Protein AF-A0A8E5MYL9-F1 (afdb_monomer_lite)

InterPro domains:
  IPR000667 Peptidase S13, D-Ala-D-Ala carboxypeptidase C [PF02113] (1-106)
  IPR000667 Peptidase S13, D-Ala-D-Ala carboxypeptidase C [PTHR30023] (2-106)
  IPR012338 Beta-lactamase/transpeptidase-like [G3DSA:3.40.710.10] (1-106)
  IPR012338 Beta-lactamase/transpeptidase-like [SSF56601] (1-106)

Radius of gyration: 15.92 Å; chains: 1; bounding box: 34×30×40 Å

Foldseek 3Di:
DVLQVCQVVVDVDRGDSVSSQVVVVVVLVVLVLADPQFGGRHDPPPDPRTTGDPRSVVSVVVVQCVDPVRNVVVQVPFDFACVDDPRVVPPVPPPPHRPDTHDDDDD

pLDDT: mean 92.98, std 6.39, range [64.31, 97.88]

Organism: NCBI:txid2564349

Sequence (107 aa):
MIFKSLAAEAKARPAKSQDSAEIVTRWIDKNDLGDTGLVVKNGSGLFDANRTTAHSMAKLLRYAWQDPSLRGEFVAQLSIGGVDGTLHKRFRELRSHRAVRAKTGTE

Structure (mmCIF, N/CA/C/O backbone):
data_AF-A0A8E5MYL9-F1
#
_entry.id   AF-A0A8E5MYL9-F1
#
loop_
_atom_site.group_PDB
_atom_site.id
_atom_site.type_symbol
_atom_site.label_atom_id
_atom_site.label_alt_id
_atom_site.label_comp_id
_atom_site.label_asym_id
_atom_site.label_entity_id
_atom_site.label_seq_id
_atom_site.pdbx_PDB_ins_code
_atom_site.Cartn_x
_atom_site.Cartn_y
_atom_site.Cartn_z
_atom_site.occupancy
_atom_site.B_iso_or_equiv
_atom_site.auth_seq_id
_atom_site.auth_comp_id
_atom_site.auth_asym_id
_atom_site.auth_atom_id
_atom_site.pdbx_PDB_model_num
ATOM 1 N N . MET A 1 1 ? 0.559 13.651 7.887 1.00 79.94 1 MET A N 1
ATOM 2 C CA . MET A 1 1 ? -0.489 14.655 7.601 1.00 79.94 1 MET A CA 1
ATOM 3 C C . MET A 1 1 ? -1.725 13.970 7.020 1.00 79.94 1 MET A C 1
ATOM 5 O O . MET A 1 1 ? -2.706 13.914 7.741 1.00 79.94 1 MET A O 1
ATOM 9 N N . ILE A 1 2 ? -1.645 13.316 5.849 1.00 89.88 2 ILE A N 1
ATOM 10 C CA . ILE A 1 2 ? -2.787 12.615 5.207 1.00 89.88 2 ILE A CA 1
ATOM 11 C C . ILE A 1 2 ? -3.422 11.531 6.095 1.00 89.88 2 ILE A C 1
ATOM 13 O O . ILE A 1 2 ? -4.627 11.508 6.285 1.00 89.88 2 ILE A O 1
ATOM 17 N N . PHE A 1 3 ? -2.630 10.650 6.715 1.00 91.88 3 PHE A N 1
ATOM 18 C CA . PHE A 1 3 ? -3.218 9.583 7.539 1.00 91.88 3 PHE A CA 1
ATOM 19 C C . PHE A 1 3 ? -4.089 10.131 8.681 1.00 91.88 3 PHE A C 1
ATOM 21 O O . PHE A 1 3 ? -5.197 9.661 8.887 1.00 91.88 3 PHE A O 1
ATOM 28 N N . LYS A 1 4 ? -3.622 11.180 9.372 1.00 90.00 4 LYS A N 1
ATOM 29 C CA . LYS A 1 4 ? -4.374 11.822 10.460 1.00 90.00 4 LYS A CA 1
ATOM 30 C C . LYS A 1 4 ? -5.590 12.604 9.954 1.00 90.00 4 LYS A C 1
ATOM 32 O O . LYS A 1 4 ? -6.548 12.741 10.708 1.00 90.00 4 LYS A O 1
ATOM 37 N N . SER A 1 5 ? -5.583 13.101 8.713 1.00 90.75 5 SER A N 1
ATOM 38 C CA . SER A 1 5 ? -6.729 13.850 8.185 1.00 90.75 5 SER A CA 1
ATOM 39 C C . SER A 1 5 ? -7.970 12.973 8.029 1.00 90.75 5 SER A C 1
ATOM 41 O O . SER A 1 5 ? -9.061 13.481 8.245 1.00 90.75 5 SER A O 1
ATOM 43 N N . LEU A 1 6 ? -7.818 11.658 7.812 1.00 89.81 6 LEU A N 1
ATOM 44 C CA . LEU A 1 6 ? -8.942 10.706 7.806 1.00 89.81 6 LEU A CA 1
ATOM 45 C C . LEU A 1 6 ? -9.776 10.777 9.094 1.00 89.81 6 LEU A C 1
ATOM 47 O O . LEU A 1 6 ? -11.001 10.770 9.058 1.00 89.81 6 LEU A O 1
ATOM 51 N N . ALA A 1 7 ? -9.113 10.867 10.252 1.00 88.56 7 ALA A N 1
ATOM 52 C CA . ALA A 1 7 ? -9.815 10.999 11.529 1.00 88.56 7 ALA A CA 1
ATOM 53 C C . ALA A 1 7 ? -10.267 12.436 11.825 1.00 88.56 7 ALA A C 1
ATOM 55 O O . ALA A 1 7 ? -11.215 12.610 12.586 1.00 88.56 7 ALA A O 1
ATOM 56 N N . ALA A 1 8 ? -9.604 13.443 11.249 1.00 87.81 8 ALA A N 1
ATOM 57 C CA . ALA A 1 8 ? -9.991 14.845 11.405 1.00 87.81 8 ALA A CA 1
ATOM 58 C C . ALA A 1 8 ? -11.276 15.168 10.631 1.00 87.81 8 ALA A C 1
ATOM 60 O O . ALA A 1 8 ? -12.116 15.906 11.124 1.00 87.81 8 ALA A O 1
ATOM 61 N N . GLU A 1 9 ? -11.452 14.582 9.448 1.00 84.88 9 GLU A N 1
ATOM 62 C CA . GLU A 1 9 ? -12.682 14.714 8.663 1.00 84.88 9 GLU A CA 1
ATOM 63 C C . GLU A 1 9 ? -13.855 13.989 9.338 1.00 84.88 9 GLU A C 1
ATOM 65 O O . GLU A 1 9 ? -14.976 14.488 9.372 1.00 84.88 9 GLU A O 1
ATOM 70 N N . ALA A 1 10 ? -13.584 12.840 9.962 1.00 78.31 10 ALA A N 1
ATOM 71 C CA . ALA A 1 10 ? -14.601 12.054 10.651 1.00 78.31 10 ALA A CA 1
ATOM 72 C C . ALA A 1 10 ? -15.022 12.614 12.027 1.00 78.31 10 ALA A C 1
ATOM 74 O O . ALA A 1 10 ? -16.057 12.198 12.552 1.00 78.31 10 ALA A O 1
ATOM 75 N N . LYS A 1 11 ? -14.224 13.484 12.673 1.00 74.88 11 LYS A N 1
ATOM 76 C CA . LYS A 1 11 ? -14.473 13.953 14.052 1.00 74.88 11 LYS A CA 1
ATOM 77 C C . LYS A 1 11 ? -14.089 15.425 14.247 1.00 74.88 11 LYS A C 1
ATOM 79 O O . LYS A 1 11 ? -12.981 15.827 13.924 1.00 74.88 11 LYS A O 1
ATOM 84 N N . ALA A 1 12 ? -14.917 16.188 14.964 1.00 64.31 12 ALA A N 1
ATOM 85 C CA . ALA A 1 12 ? -14.663 17.594 15.325 1.00 64.31 12 ALA A CA 1
ATOM 86 C C . ALA A 1 12 ? -13.587 17.811 16.425 1.00 64.31 12 ALA A C 1
ATOM 88 O O . ALA A 1 12 ? -13.599 18.822 17.123 1.00 64.31 12 ALA A O 1
ATOM 89 N N . ARG A 1 13 ? -12.666 16.858 16.630 1.00 72.31 13 ARG A N 1
ATOM 90 C CA . ARG A 1 13 ? -11.613 16.906 17.666 1.00 72.31 13 ARG A CA 1
ATOM 91 C C . ARG A 1 13 ? -10.232 16.637 17.053 1.00 72.31 13 ARG A C 1
ATOM 93 O O . ARG A 1 13 ? -10.169 15.982 16.014 1.00 72.31 13 ARG A O 1
ATOM 100 N N . PRO A 1 14 ? -9.121 17.040 17.702 1.00 74.69 14 PRO A N 1
ATOM 101 C CA . PRO A 1 14 ? -7.777 16.776 17.189 1.00 74.69 14 PRO A CA 1
ATOM 102 C C . PRO A 1 14 ? -7.546 15.287 16.890 1.00 74.69 14 PRO A C 1
ATOM 104 O O . PRO A 1 14 ? -7.707 14.428 17.761 1.00 74.69 14 PRO A O 1
ATOM 107 N N . ALA A 1 15 ? -7.165 14.986 15.650 1.00 80.31 15 ALA A N 1
ATOM 108 C CA . ALA A 1 15 ? -7.034 13.622 15.158 1.00 80.31 15 ALA A CA 1
ATOM 109 C C . ALA A 1 15 ? -5.798 12.900 15.714 1.00 80.31 15 ALA A C 1
ATOM 111 O O . ALA A 1 15 ? -4.657 13.351 15.552 1.00 80.31 15 ALA A O 1
ATOM 112 N N . LYS A 1 16 ? -6.015 11.725 16.317 1.00 86.19 16 LYS A N 1
ATOM 113 C CA . LYS A 1 16 ? -4.945 10.806 16.729 1.00 86.19 16 LYS A CA 1
ATOM 114 C C . LYS A 1 16 ? -4.684 9.776 15.630 1.00 86.19 16 LYS A C 1
ATOM 116 O O . LYS A 1 16 ? -5.616 9.314 14.984 1.00 86.19 16 LYS A O 1
ATOM 121 N N . SER A 1 17 ? -3.428 9.347 15.467 1.00 88.25 17 SER A N 1
ATOM 122 C CA . SER A 1 17 ? -3.081 8.297 14.490 1.00 88.25 17 SER A CA 1
ATOM 123 C C . SER A 1 17 ? -3.855 6.997 14.733 1.00 88.25 17 SER A C 1
ATOM 125 O O . SER A 1 17 ? -4.227 6.326 13.781 1.00 88.25 17 SER A O 1
ATOM 127 N N . GLN A 1 18 ? -4.135 6.665 15.997 1.00 91.56 18 GLN A N 1
ATOM 128 C CA . GLN A 1 18 ? -4.927 5.489 16.352 1.00 91.56 18 GLN A CA 1
ATOM 129 C C . GLN A 1 18 ? -6.365 5.565 15.818 1.00 91.56 18 GLN A C 1
ATOM 131 O O . GLN A 1 18 ? -6.846 4.583 15.267 1.00 91.56 18 GLN A O 1
ATOM 136 N N . ASP A 1 19 ? -7.019 6.730 15.906 1.00 92.38 19 ASP A N 1
ATOM 137 C CA . ASP A 1 19 ? -8.366 6.914 15.348 1.00 92.38 19 ASP A CA 1
ATOM 138 C C . ASP A 1 19 ? -8.365 6.647 13.832 1.00 92.38 19 ASP A C 1
ATOM 140 O O . ASP A 1 19 ? -9.274 6.021 13.295 1.00 92.38 19 ASP A O 1
ATOM 144 N N . SER A 1 20 ? -7.324 7.102 13.131 1.00 93.94 20 SER A N 1
ATOM 145 C CA . SER A 1 20 ? -7.184 6.888 11.688 1.00 93.94 20 SER A CA 1
ATOM 146 C C . SER A 1 20 ? -6.896 5.430 11.340 1.00 93.94 20 SER A C 1
ATOM 148 O O . SER A 1 20 ? -7.426 4.922 10.357 1.00 93.94 20 SER A O 1
ATOM 150 N N . ALA A 1 21 ? -6.094 4.745 12.159 1.00 94.94 21 ALA A N 1
ATOM 151 C CA . ALA A 1 21 ? -5.848 3.318 12.009 1.00 94.94 21 ALA A CA 1
ATOM 152 C C . ALA A 1 21 ? -7.141 2.507 12.132 1.00 94.94 21 ALA A C 1
ATOM 154 O O . ALA A 1 21 ? -7.401 1.665 11.283 1.00 94.94 21 ALA A O 1
ATOM 155 N N . GLU A 1 22 ? -7.991 2.817 13.112 1.00 94.62 22 GLU A N 1
ATOM 156 C CA . GLU A 1 22 ? -9.295 2.163 13.262 1.00 94.62 22 GLU A CA 1
ATOM 157 C C . GLU A 1 22 ? -10.212 2.401 12.055 1.00 94.62 22 GLU A C 1
ATOM 159 O O . GLU A 1 22 ? -10.880 1.471 11.607 1.00 94.62 22 GLU A O 1
ATOM 164 N N . ILE A 1 23 ? -10.234 3.620 11.502 1.00 95.19 23 ILE A N 1
ATOM 165 C CA . ILE A 1 23 ? -11.011 3.937 10.292 1.00 95.19 23 ILE A CA 1
ATOM 166 C C . ILE A 1 23 ? -10.530 3.098 9.103 1.00 95.19 23 ILE A C 1
ATOM 168 O O . ILE A 1 23 ? -11.346 2.495 8.408 1.00 95.19 23 ILE A O 1
ATOM 172 N N . VAL A 1 24 ? -9.213 3.031 8.886 1.00 96.00 24 VAL A N 1
ATOM 173 C CA . VAL A 1 24 ? -8.627 2.260 7.782 1.00 96.00 24 VAL A CA 1
ATOM 174 C C . VAL A 1 24 ? -8.874 0.766 7.963 1.00 96.00 24 VAL A C 1
ATOM 176 O O . VAL A 1 24 ? -9.301 0.121 7.011 1.00 96.00 24 VAL A O 1
ATOM 179 N N . THR A 1 25 ? -8.684 0.219 9.166 1.00 96.25 25 THR A N 1
ATOM 180 C CA . THR A 1 25 ? -8.965 -1.197 9.446 1.00 96.25 25 THR A CA 1
ATOM 181 C C . THR A 1 25 ? -10.430 -1.530 9.176 1.00 96.25 25 THR A C 1
ATOM 183 O O . THR A 1 25 ? -10.707 -2.462 8.434 1.00 96.25 25 THR A O 1
ATOM 186 N N . ARG A 1 26 ? -11.380 -0.710 9.652 1.00 96.25 26 ARG A N 1
ATOM 187 C CA . ARG A 1 26 ? -12.811 -0.923 9.367 1.00 96.25 26 ARG A CA 1
ATOM 188 C C . ARG A 1 26 ? -13.130 -0.868 7.876 1.00 96.25 26 ARG A C 1
ATOM 190 O O . ARG A 1 26 ? -13.987 -1.612 7.411 1.00 96.25 26 ARG A O 1
ATOM 197 N N . TRP A 1 27 ? -12.485 0.027 7.127 1.00 96.81 27 TRP A N 1
ATOM 198 C CA . TRP A 1 27 ? -12.660 0.094 5.677 1.00 96.81 27 TRP A CA 1
ATOM 199 C C . TRP A 1 27 ? -12.106 -1.159 4.991 1.00 96.81 27 TRP A C 1
ATOM 201 O O . TRP A 1 27 ? -12.755 -1.694 4.097 1.00 96.81 27 TRP A O 1
ATOM 211 N N . ILE A 1 28 ? -10.952 -1.657 5.434 1.00 97.50 28 ILE A N 1
ATOM 212 C CA . ILE A 1 28 ? -10.368 -2.904 4.934 1.00 97.50 28 ILE A CA 1
ATOM 213 C C . ILE A 1 28 ? -11.298 -4.091 5.218 1.00 97.50 28 ILE A C 1
ATOM 215 O O . ILE A 1 28 ? -11.593 -4.852 4.297 1.00 97.50 28 ILE A O 1
ATOM 219 N N . ASP A 1 29 ? -11.817 -4.204 6.441 1.00 96.69 29 ASP A N 1
ATOM 220 C CA . ASP A 1 29 ? -12.731 -5.280 6.843 1.00 96.69 29 ASP A CA 1
ATOM 221 C C . ASP A 1 29 ? -14.043 -5.226 6.051 1.00 96.69 29 ASP A C 1
ATOM 223 O O . ASP A 1 29 ? -14.505 -6.236 5.524 1.00 96.69 29 ASP A O 1
ATOM 227 N N . LYS A 1 30 ? -14.623 -4.028 5.896 1.00 97.56 30 LYS A N 1
ATOM 228 C CA . LYS A 1 30 ? -15.861 -3.813 5.130 1.00 97.56 30 LYS A CA 1
ATOM 229 C C . LYS A 1 30 ? -15.739 -4.267 3.673 1.00 97.56 30 LYS A C 1
ATOM 231 O O . LYS A 1 30 ? -16.732 -4.695 3.093 1.00 97.56 30 LYS A O 1
ATOM 236 N N . ASN A 1 31 ? -14.555 -4.133 3.081 1.00 97.19 31 ASN A N 1
ATOM 237 C CA . ASN A 1 31 ? -14.297 -4.515 1.693 1.00 97.19 31 ASN A CA 1
ATOM 238 C C . ASN A 1 31 ? -13.702 -5.925 1.561 1.00 97.19 31 ASN A C 1
ATOM 240 O O . ASN A 1 31 ? -13.286 -6.292 0.464 1.00 97.19 31 ASN A O 1
AT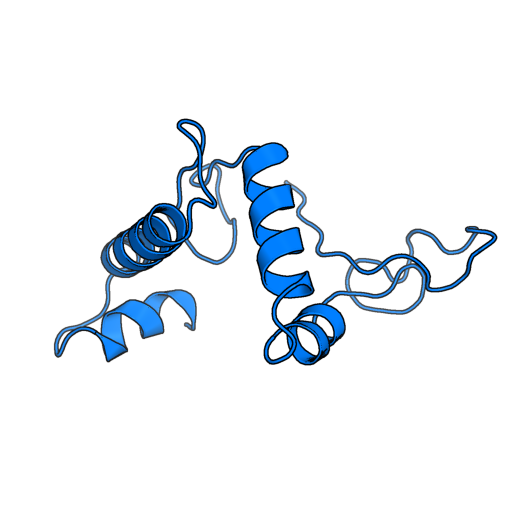OM 244 N N . ASP A 1 32 ? -13.636 -6.696 2.653 1.00 97.12 32 ASP A N 1
ATOM 245 C CA . ASP A 1 32 ? -12.995 -8.011 2.689 1.00 97.12 32 ASP A CA 1
ATOM 246 C C . ASP A 1 32 ? -11.571 -7.965 2.097 1.00 97.12 32 ASP A C 1
ATOM 248 O O . ASP A 1 32 ? -11.218 -8.727 1.206 1.00 97.12 32 ASP A O 1
ATOM 252 N N . LEU A 1 33 ? -10.728 -7.022 2.527 1.00 97.62 33 LEU A N 1
ATOM 253 C CA . LEU A 1 33 ? -9.353 -6.889 2.006 1.00 97.62 33 LEU A CA 1
ATOM 254 C C . LEU A 1 33 ? -8.279 -7.365 2.990 1.00 97.62 33 LEU A C 1
ATOM 256 O O . LEU A 1 33 ? -7.116 -7.476 2.604 1.00 97.62 33 LEU A O 1
ATOM 260 N N . GLY A 1 34 ? -8.657 -7.628 4.241 1.00 94.75 34 GLY A N 1
ATOM 261 C CA . GLY A 1 34 ? -7.755 -8.020 5.319 1.00 94.75 34 GLY A CA 1
ATOM 262 C C . GLY A 1 34 ? -7.837 -9.502 5.670 1.00 94.75 34 GLY A C 1
ATOM 263 O O . GLY A 1 34 ? -8.740 -10.220 5.248 1.00 94.75 34 GLY A O 1
ATOM 264 N N . ASP A 1 35 ? -6.882 -9.940 6.480 1.00 94.94 35 ASP A N 1
ATOM 265 C CA . ASP A 1 35 ? -6.878 -11.225 7.170 1.00 94.94 35 ASP A CA 1
ATOM 266 C C . ASP A 1 35 ? -6.392 -11.032 8.618 1.00 94.94 35 ASP A C 1
ATOM 268 O O . ASP A 1 35 ? -6.090 -9.916 9.049 1.00 94.94 35 ASP A O 1
ATOM 272 N N . THR A 1 36 ? -6.302 -12.122 9.382 1.00 93.56 36 THR A N 1
ATOM 273 C CA . THR A 1 36 ? -5.902 -12.093 10.798 1.00 93.56 36 THR A CA 1
ATOM 274 C C . THR A 1 36 ? -4.478 -11.577 11.040 1.00 93.56 36 THR A C 1
ATOM 276 O O . THR A 1 36 ? -4.155 -11.213 12.168 1.00 93.56 36 THR A O 1
ATOM 279 N N . GLY A 1 37 ? -3.624 -11.529 10.013 1.00 93.06 37 GLY A N 1
ATOM 280 C CA . GLY A 1 37 ? -2.257 -11.014 10.088 1.00 93.06 37 GLY A CA 1
ATOM 281 C C . GLY A 1 37 ? -2.133 -9.511 9.816 1.00 93.06 37 GLY A C 1
ATOM 282 O O . GLY A 1 37 ? -1.030 -8.965 9.904 1.00 93.06 37 GLY A O 1
ATOM 283 N N . LEU A 1 38 ? -3.225 -8.823 9.473 1.00 95.94 38 LEU A N 1
ATOM 284 C CA . LEU A 1 38 ? -3.208 -7.396 9.173 1.00 95.94 38 LEU A CA 1
ATOM 285 C C . LEU A 1 38 ? -3.240 -6.546 10.452 1.00 95.94 38 LEU A C 1
ATOM 287 O O . LEU A 1 38 ? -4.161 -6.622 11.261 1.00 95.94 38 LEU A O 1
ATOM 291 N N . VAL A 1 39 ? -2.266 -5.646 10.593 1.00 96.56 39 VAL A N 1
ATOM 292 C CA . VAL A 1 39 ? -2.220 -4.639 11.658 1.00 96.56 39 VAL A CA 1
ATOM 293 C C . VAL A 1 39 ? -1.845 -3.288 11.060 1.00 96.56 39 VAL A C 1
ATOM 295 O O . VAL A 1 39 ? -0.756 -3.116 10.515 1.00 96.56 39 VAL A O 1
ATOM 298 N N . VAL A 1 40 ? -2.723 -2.297 11.220 1.00 96.25 40 VAL A N 1
ATOM 299 C CA . VAL A 1 40 ? -2.474 -0.909 10.812 1.00 96.25 40 VAL A CA 1
ATOM 300 C C . VAL A 1 40 ? -2.284 -0.050 12.060 1.00 96.25 40 VAL A C 1
ATOM 302 O O . VAL A 1 40 ? -3.126 -0.044 12.954 1.00 96.25 40 VAL A O 1
ATOM 305 N N . LYS A 1 41 ? -1.172 0.685 12.138 1.00 95.00 41 LYS A N 1
ATOM 306 C CA . LYS A 1 41 ? -0.857 1.636 13.222 1.00 95.00 41 LYS A CA 1
ATOM 307 C C . LYS A 1 41 ? -0.528 3.029 12.702 1.00 95.00 41 LYS A C 1
ATOM 309 O O . LYS A 1 41 ? -0.813 4.022 13.372 1.00 95.00 41 LYS A O 1
ATOM 314 N N . ASN A 1 42 ? 0.072 3.123 11.518 1.00 93.06 42 ASN A N 1
ATOM 315 C CA . ASN A 1 42 ? 0.363 4.389 10.854 1.00 93.06 42 ASN A CA 1
ATOM 316 C C . ASN A 1 42 ? 0.311 4.253 9.325 1.00 93.06 42 ASN A C 1
ATOM 318 O O . ASN A 1 42 ? 0.358 3.147 8.791 1.00 93.06 42 ASN A O 1
ATOM 322 N N . GLY A 1 43 ? 0.243 5.390 8.629 1.00 91.81 43 GLY A N 1
ATOM 323 C CA . GLY A 1 43 ? 0.165 5.430 7.165 1.00 91.81 43 GLY A CA 1
ATOM 324 C C . GLY A 1 43 ? 1.504 5.499 6.423 1.00 91.81 43 GLY A C 1
ATOM 325 O O . GLY A 1 43 ? 1.491 5.474 5.199 1.00 91.81 43 GLY A O 1
ATOM 326 N N . SER A 1 44 ? 2.644 5.634 7.109 1.00 92.44 44 SER A N 1
ATOM 327 C CA . SER A 1 44 ? 3.958 5.735 6.446 1.00 92.44 44 SER A CA 1
ATOM 328 C C . SER A 1 44 ? 4.693 4.401 6.346 1.00 92.44 44 SER A C 1
ATOM 330 O O . SER A 1 44 ? 5.627 4.296 5.559 1.00 92.44 44 SER A O 1
ATOM 332 N N . GLY A 1 45 ? 4.304 3.406 7.150 1.00 91.00 45 GLY A N 1
ATOM 333 C CA . GLY A 1 45 ? 5.059 2.161 7.296 1.00 91.00 45 GLY A CA 1
ATOM 334 C C . GLY A 1 45 ? 6.347 2.326 8.105 1.00 91.00 45 GLY A C 1
ATOM 335 O O . GLY A 1 45 ? 7.222 1.480 8.008 1.00 91.00 45 GLY A O 1
ATOM 336 N N . LEU A 1 46 ? 6.482 3.414 8.874 1.00 90.31 46 LEU A N 1
ATOM 337 C CA . LEU A 1 46 ? 7.640 3.610 9.752 1.00 90.31 46 LEU A CA 1
ATOM 338 C C . LEU A 1 46 ? 7.481 2.795 11.033 1.00 90.31 46 LEU A C 1
ATOM 340 O O . LEU A 1 46 ? 6.368 2.701 11.564 1.00 90.31 46 LEU A O 1
ATOM 344 N N . PHE A 1 47 ? 8.616 2.329 11.557 1.00 88.38 47 PHE A N 1
ATOM 345 C CA . PHE A 1 47 ? 8.722 1.418 12.697 1.00 88.38 47 PHE A CA 1
ATOM 346 C C . PHE A 1 47 ? 8.104 0.043 12.432 1.00 88.38 47 PHE A C 1
ATOM 348 O O . PHE A 1 47 ? 7.258 -0.130 11.555 1.00 88.38 47 PHE A O 1
ATOM 355 N N . ASP A 1 48 ? 8.464 -0.924 13.272 1.00 87.88 48 ASP A N 1
ATOM 356 C CA . ASP A 1 48 ? 7.901 -2.275 13.250 1.00 87.88 48 ASP A CA 1
ATOM 357 C C . ASP A 1 48 ? 6.475 -2.333 13.849 1.00 87.88 48 ASP A C 1
ATOM 359 O O . ASP A 1 48 ? 6.132 -3.179 14.669 1.00 87.88 48 ASP A O 1
ATOM 363 N N . ALA A 1 49 ? 5.634 -1.357 13.499 1.00 91.38 49 ALA A N 1
ATOM 364 C CA . ALA A 1 49 ? 4.302 -1.174 14.069 1.00 91.38 49 ALA A CA 1
ATOM 365 C C . ALA A 1 49 ? 3.190 -1.768 13.192 1.00 91.38 49 ALA A C 1
ATOM 367 O O . ALA A 1 49 ? 2.134 -2.140 13.704 1.00 91.38 49 ALA A O 1
ATOM 368 N N . ASN A 1 50 ? 3.401 -1.836 11.876 1.00 95.06 50 ASN A N 1
ATOM 369 C CA . ASN A 1 50 ? 2.426 -2.383 10.936 1.00 95.06 50 ASN A CA 1
ATOM 370 C C . ASN A 1 50 ? 2.710 -3.872 10.669 1.00 95.06 50 ASN A C 1
ATOM 372 O O . ASN A 1 50 ? 3.852 -4.327 10.714 1.00 95.06 50 ASN A O 1
ATOM 376 N N . ARG A 1 51 ? 1.667 -4.637 10.348 1.00 95.94 51 ARG A N 1
ATOM 377 C CA . ARG A 1 51 ? 1.762 -6.003 9.816 1.00 95.94 51 ARG A CA 1
ATOM 378 C C . ARG A 1 51 ? 0.817 -6.136 8.636 1.00 95.94 51 ARG A C 1
ATOM 380 O O . ARG A 1 51 ? -0.247 -5.525 8.604 1.00 95.94 51 ARG A O 1
ATOM 387 N N . THR A 1 52 ? 1.213 -6.917 7.649 1.00 95.81 52 THR A N 1
ATOM 388 C CA . THR A 1 52 ? 0.371 -7.252 6.505 1.00 95.81 52 THR A CA 1
ATOM 389 C C . THR A 1 52 ? 0.821 -8.594 5.952 1.00 95.81 52 THR A C 1
ATOM 391 O O . THR A 1 52 ? 1.939 -9.037 6.221 1.00 95.81 52 THR A O 1
ATOM 394 N N . THR A 1 53 ? -0.031 -9.233 5.165 1.00 96.69 53 THR A N 1
ATOM 395 C CA . THR A 1 53 ? 0.313 -10.450 4.435 1.00 96.69 53 THR A CA 1
ATOM 396 C C . THR A 1 53 ? 0.387 -10.149 2.943 1.00 96.69 53 THR A C 1
ATOM 398 O O . THR A 1 53 ? -0.229 -9.205 2.436 1.00 96.69 53 THR A O 1
ATOM 401 N N . ALA A 1 54 ? 1.102 -10.996 2.201 1.00 96.94 54 ALA A N 1
ATOM 402 C CA . ALA A 1 54 ? 1.096 -10.924 0.743 1.00 96.94 54 ALA A CA 1
ATOM 403 C C . ALA A 1 54 ? -0.324 -11.083 0.169 1.00 96.94 54 ALA A C 1
ATOM 405 O O . ALA A 1 54 ? -0.652 -10.462 -0.841 1.00 96.94 54 ALA A O 1
ATOM 406 N N . HIS A 1 55 ? -1.178 -11.875 0.827 1.00 97.19 55 HIS A N 1
ATOM 407 C CA . HIS A 1 55 ? -2.555 -12.094 0.403 1.00 97.19 55 HIS A CA 1
ATOM 408 C C . HIS A 1 55 ? -3.404 -10.825 0.541 1.00 97.19 55 HIS A C 1
ATOM 410 O O . HIS A 1 55 ? -3.981 -10.377 -0.449 1.00 97.19 55 HIS A O 1
ATOM 416 N N . SER A 1 56 ? -3.412 -10.203 1.724 1.00 97.81 56 SER A N 1
ATOM 417 C CA . SER A 1 56 ? -4.124 -8.942 1.975 1.00 97.81 56 SER A CA 1
ATOM 418 C C . SER A 1 56 ? -3.654 -7.833 1.024 1.00 97.81 56 SER A C 1
ATOM 420 O O . SER A 1 56 ? -4.462 -7.135 0.410 1.00 97.81 56 SER A O 1
ATOM 422 N N . MET A 1 57 ? -2.339 -7.720 0.805 1.00 97.38 57 MET A N 1
ATOM 423 C CA . MET A 1 57 ? -1.790 -6.750 -0.146 1.00 97.38 57 MET A CA 1
ATOM 424 C C . MET A 1 57 ? -2.242 -7.029 -1.589 1.00 97.38 57 MET A C 1
ATOM 426 O O . MET A 1 57 ? -2.618 -6.109 -2.313 1.00 97.38 57 MET A O 1
ATOM 430 N N . ALA A 1 58 ? -2.260 -8.294 -2.017 1.00 97.62 58 ALA A N 1
ATOM 431 C CA . ALA A 1 58 ? -2.744 -8.666 -3.343 1.00 97.62 58 ALA A CA 1
ATOM 432 C C . ALA A 1 58 ? -4.249 -8.392 -3.517 1.00 97.62 58 ALA A C 1
ATOM 434 O O . ALA A 1 58 ? -4.651 -7.939 -4.592 1.00 97.62 58 ALA A O 1
ATOM 435 N N . LYS A 1 59 ? -5.073 -8.620 -2.480 1.00 97.88 59 LYS A N 1
ATOM 436 C CA . LYS A 1 59 ? -6.499 -8.244 -2.483 1.00 97.88 59 LYS A CA 1
ATOM 437 C C . LYS A 1 59 ? -6.654 -6.735 -2.658 1.00 97.88 59 LYS A C 1
ATOM 439 O O . LYS A 1 59 ? -7.388 -6.314 -3.547 1.00 97.88 59 LYS A O 1
ATOM 444 N N . LEU A 1 60 ? -5.911 -5.931 -1.895 1.00 97.12 60 LEU A N 1
ATOM 445 C CA . LEU A 1 60 ? -5.948 -4.468 -1.991 1.00 97.12 60 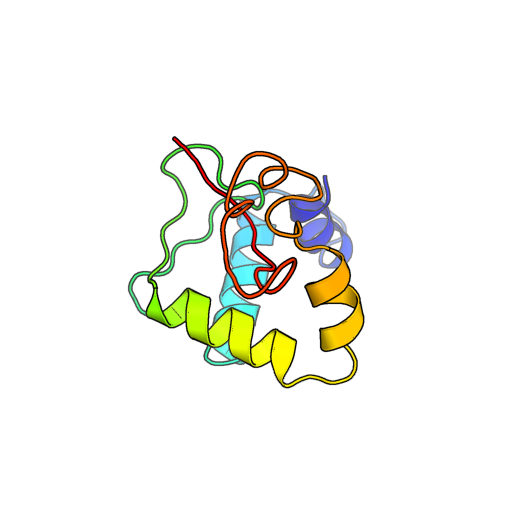LEU A CA 1
ATOM 446 C C . LEU A 1 60 ? -5.557 -3.960 -3.388 1.00 97.12 60 LEU A C 1
ATOM 448 O O . LEU A 1 60 ? -6.268 -3.143 -3.973 1.00 97.12 60 LEU A O 1
ATOM 452 N N . LEU A 1 61 ? -4.453 -4.461 -3.952 1.00 97.44 61 LEU A N 1
ATOM 453 C CA . LEU A 1 61 ? -4.014 -4.080 -5.299 1.00 97.44 61 LEU A CA 1
ATOM 454 C C . LEU A 1 61 ? -5.045 -4.476 -6.364 1.00 97.44 61 LEU A C 1
ATOM 456 O O . LEU A 1 61 ? -5.298 -3.715 -7.296 1.00 97.44 61 LEU A O 1
ATOM 460 N N . ARG A 1 62 ? -5.668 -5.650 -6.217 1.00 97.88 62 ARG A N 1
ATOM 461 C CA . ARG A 1 62 ? -6.722 -6.116 -7.123 1.00 97.88 62 ARG A CA 1
ATOM 462 C C . ARG A 1 62 ? -7.987 -5.274 -7.007 1.00 97.88 62 ARG A C 1
ATOM 464 O O . ARG A 1 62 ? -8.558 -4.953 -8.040 1.00 97.88 62 ARG A O 1
ATOM 471 N N . TYR A 1 63 ? -8.385 -4.895 -5.795 1.00 97.81 63 TYR A N 1
ATOM 472 C CA . TYR A 1 63 ? -9.514 -4.000 -5.547 1.00 97.81 63 TYR A CA 1
ATOM 473 C C . TYR A 1 63 ? -9.315 -2.662 -6.272 1.00 97.81 63 TYR A C 1
ATOM 475 O O . TYR A 1 63 ? -10.142 -2.277 -7.096 1.00 97.81 63 TYR A O 1
ATOM 483 N N . ALA A 1 64 ? -8.165 -2.009 -6.064 1.00 97.12 64 ALA A N 1
ATOM 484 C CA . ALA A 1 64 ? -7.842 -0.742 -6.726 1.00 97.12 64 ALA A CA 1
ATOM 485 C C . ALA A 1 64 ? -7.739 -0.882 -8.254 1.00 97.12 64 ALA A C 1
ATOM 487 O O . ALA A 1 64 ? -8.130 0.017 -8.993 1.00 97.12 64 ALA A O 1
ATOM 488 N N . TRP A 1 65 ? -7.228 -2.017 -8.742 1.00 97.44 65 TRP A N 1
ATOM 489 C CA . TRP A 1 65 ? -7.183 -2.296 -10.173 1.00 97.44 65 TRP A CA 1
ATOM 490 C C . TRP A 1 65 ? -8.575 -2.539 -10.757 1.00 97.44 65 TRP A C 1
ATOM 492 O O . TRP A 1 65 ? -8.846 -2.120 -11.872 1.00 97.44 65 TRP A O 1
ATOM 502 N N . GLN A 1 66 ? -9.478 -3.222 -10.063 1.00 97.88 66 GLN A N 1
ATOM 503 C CA . GLN A 1 66 ? -10.790 -3.556 -10.619 1.00 97.88 66 GLN A CA 1
ATOM 504 C C . GLN A 1 66 ? -11.726 -2.350 -10.689 1.00 97.88 66 GLN A C 1
ATOM 506 O O . GLN A 1 66 ? -12.514 -2.288 -11.629 1.00 97.88 66 GLN A O 1
ATOM 511 N N . ASP A 1 67 ? -11.576 -1.373 -9.795 1.00 97.56 67 ASP A N 1
ATOM 512 C CA . ASP A 1 67 ? -12.355 -0.134 -9.794 1.00 97.56 67 ASP A CA 1
ATOM 513 C C . ASP A 1 67 ? -11.900 0.837 -10.911 1.00 97.56 67 ASP A C 1
ATOM 515 O O . ASP A 1 67 ? -10.793 1.382 -10.844 1.00 97.56 67 ASP A O 1
ATOM 519 N N . PRO A 1 68 ? -12.726 1.100 -11.946 1.00 97.19 68 PRO A N 1
ATOM 520 C CA . PRO A 1 68 ? -12.365 2.009 -13.035 1.00 97.19 68 PRO A CA 1
ATOM 521 C C . PRO A 1 68 ? -12.139 3.456 -12.583 1.00 97.19 68 PRO A C 1
ATOM 523 O O . PRO A 1 68 ? -11.369 4.166 -13.226 1.00 97.19 68 PRO A O 1
ATOM 526 N N . SER A 1 69 ? -12.781 3.887 -11.491 1.00 97.31 69 SER A N 1
ATOM 527 C CA . SER A 1 69 ? -12.633 5.241 -10.949 1.00 97.31 69 SER A CA 1
ATOM 528 C C . SER A 1 69 ? -11.303 5.438 -10.217 1.00 97.31 69 SER A C 1
ATOM 530 O O . SER A 1 69 ? -10.783 6.550 -10.177 1.00 97.31 69 SER A O 1
ATOM 532 N N . LEU A 1 70 ? -10.718 4.357 -9.687 1.00 96.25 70 LEU A N 1
ATOM 533 C CA . LEU A 1 70 ? -9.459 4.394 -8.939 1.00 96.25 70 LEU A CA 1
ATOM 534 C C . LEU A 1 70 ? -8.253 3.963 -9.774 1.00 96.25 70 LEU A C 1
ATOM 536 O O . LEU A 1 70 ? -7.158 4.486 -9.572 1.00 96.25 70 LEU A O 1
ATOM 540 N N . ARG A 1 71 ? -8.429 3.019 -10.709 1.00 97.56 71 ARG A N 1
ATOM 541 C CA . ARG A 1 71 ? -7.331 2.350 -11.427 1.00 97.56 71 ARG A CA 1
ATOM 542 C C . ARG A 1 71 ? -6.327 3.327 -12.027 1.00 97.56 71 ARG A C 1
ATOM 544 O O . ARG A 1 71 ? -5.127 3.151 -11.831 1.00 97.56 71 ARG A O 1
ATOM 551 N N . GLY A 1 72 ? -6.810 4.312 -12.785 1.00 97.31 72 GLY A N 1
ATOM 552 C CA . GLY A 1 72 ? -5.953 5.252 -13.511 1.00 97.31 72 GLY A CA 1
ATOM 553 C C . GLY A 1 72 ? -5.050 6.038 -12.565 1.00 97.31 72 GLY A C 1
ATOM 554 O O . GLY A 1 72 ? -3.825 5.964 -12.671 1.00 97.31 72 GLY A O 1
ATOM 555 N N . GLU A 1 73 ? -5.664 6.708 -11.591 1.00 97.00 73 GLU A N 1
ATOM 556 C CA . GLU A 1 73 ? -4.964 7.530 -10.603 1.00 97.00 73 GLU A CA 1
ATOM 557 C C . GLU A 1 73 ? -4.047 6.693 -9.710 1.00 97.00 73 GLU A C 1
ATOM 559 O O . GLU A 1 73 ? -2.877 7.026 -9.531 1.00 97.00 73 GLU A O 1
ATOM 564 N N . PHE A 1 74 ? -4.519 5.551 -9.203 1.00 96.62 74 PHE A N 1
ATOM 565 C CA . PHE A 1 74 ? -3.721 4.700 -8.320 1.00 96.62 74 PHE A CA 1
ATOM 566 C C . PHE A 1 74 ? -2.441 4.202 -9.005 1.00 96.62 74 PHE A C 1
ATOM 568 O O . PHE A 1 74 ? -1.350 4.276 -8.441 1.00 96.62 74 PHE A O 1
ATOM 575 N N . VAL A 1 75 ? -2.554 3.729 -10.249 1.00 96.56 75 VAL A N 1
ATOM 576 C CA . VAL A 1 75 ? -1.419 3.212 -11.025 1.00 96.56 75 VAL A CA 1
ATOM 577 C C . VAL A 1 75 ? -0.461 4.335 -11.431 1.00 96.56 75 VAL A C 1
ATOM 579 O O . VAL A 1 75 ? 0.752 4.108 -11.499 1.00 96.56 75 VAL A O 1
ATOM 582 N N . ALA A 1 76 ? -0.976 5.543 -11.675 1.00 96.25 76 ALA A N 1
ATOM 583 C CA . ALA A 1 76 ? -0.167 6.718 -11.988 1.00 96.25 76 ALA A CA 1
ATOM 584 C C . ALA A 1 76 ? 0.740 7.144 -10.819 1.00 96.25 76 ALA A C 1
ATOM 586 O O . ALA A 1 76 ? 1.840 7.629 -11.066 1.00 96.25 76 ALA A O 1
ATOM 587 N N . GLN A 1 77 ? 0.327 6.900 -9.570 1.00 96.19 77 GLN A N 1
ATOM 588 C CA . GLN A 1 77 ? 1.112 7.226 -8.369 1.00 96.19 77 GLN A CA 1
ATOM 589 C C . GLN A 1 77 ? 2.245 6.225 -8.066 1.00 96.19 77 GLN A C 1
ATOM 591 O O . GLN A 1 77 ? 3.100 6.488 -7.217 1.00 96.19 77 GLN A O 1
ATOM 596 N N . LEU A 1 78 ? 2.266 5.059 -8.720 1.00 97.69 78 LEU A N 1
ATOM 597 C CA . LEU A 1 78 ? 3.312 4.053 -8.522 1.00 97.69 78 LEU A CA 1
ATOM 598 C C . LEU A 1 78 ? 4.547 4.358 -9.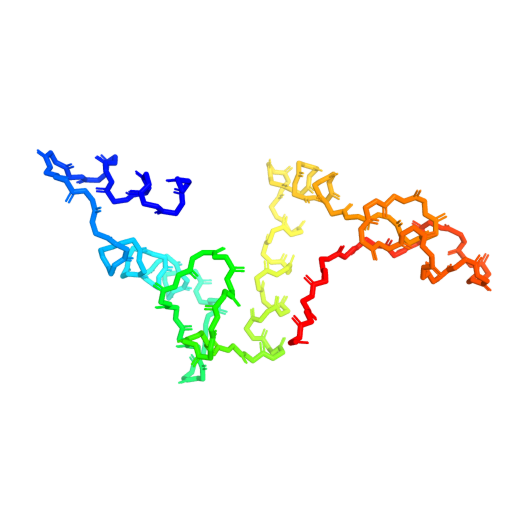373 1.00 97.69 78 LEU A C 1
ATOM 600 O O . LEU A 1 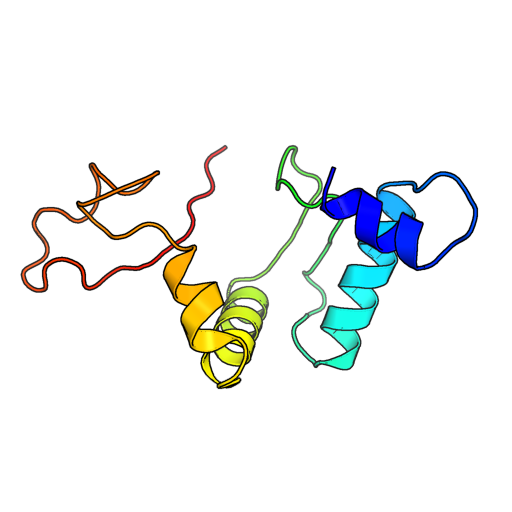78 ? 4.429 4.674 -10.557 1.00 97.69 78 LEU A O 1
ATOM 604 N N . SER A 1 79 ? 5.735 4.165 -8.791 1.00 97.81 79 SER A N 1
ATOM 605 C CA . SER A 1 79 ? 6.997 4.327 -9.518 1.00 97.81 79 SER A CA 1
ATOM 606 C C . SER A 1 79 ? 7.117 3.306 -10.649 1.00 97.81 79 SER A C 1
ATOM 608 O O . SER A 1 79 ? 6.745 2.142 -10.482 1.00 97.81 79 SER A O 1
ATOM 610 N N . ILE A 1 80 ? 7.685 3.728 -11.774 1.00 97.69 80 ILE A N 1
ATOM 611 C CA . ILE A 1 80 ? 7.913 2.921 -12.971 1.00 97.69 80 ILE A CA 1
ATOM 612 C C . ILE A 1 80 ? 9.340 2.355 -12.942 1.00 97.69 80 ILE A C 1
ATOM 614 O O . ILE A 1 80 ? 10.328 3.086 -12.816 1.00 97.69 80 ILE A O 1
ATOM 618 N N . GLY A 1 81 ? 9.451 1.036 -13.108 1.00 97.19 81 GLY A N 1
ATOM 619 C CA . GLY A 1 81 ? 10.721 0.312 -13.172 1.00 97.19 81 GLY A CA 1
ATOM 620 C C . GLY A 1 81 ? 11.670 0.882 -14.225 1.00 97.19 81 GLY A C 1
ATOM 621 O O . GLY A 1 81 ? 11.324 0.949 -15.404 1.00 97.19 81 GLY A O 1
ATOM 622 N N . GLY A 1 82 ? 12.864 1.287 -13.787 1.00 95.69 82 GLY A N 1
ATOM 623 C CA . GLY A 1 82 ? 13.922 1.824 -14.642 1.00 95.69 82 GLY A CA 1
ATOM 624 C C . GLY A 1 82 ? 13.702 3.263 -15.111 1.00 95.69 82 GLY A C 1
ATOM 625 O O . GLY A 1 82 ? 14.449 3.725 -15.969 1.00 95.69 82 GLY A O 1
ATOM 626 N N . VAL A 1 83 ? 12.687 3.960 -14.588 1.00 96.00 83 VAL A N 1
ATOM 627 C CA . VAL A 1 83 ? 12.324 5.310 -15.042 1.00 96.00 83 VAL A CA 1
ATOM 628 C C . VAL A 1 83 ? 12.348 6.315 -13.900 1.00 96.00 83 VAL A C 1
ATOM 630 O O . VAL A 1 83 ? 13.070 7.303 -13.998 1.00 96.00 83 VAL A O 1
AT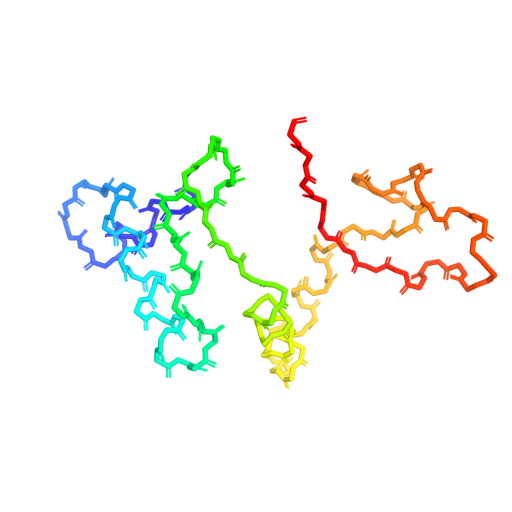OM 633 N N . ASP A 1 84 ? 11.602 6.083 -12.817 1.00 96.25 84 ASP A N 1
ATOM 634 C CA . ASP A 1 84 ? 11.391 7.117 -11.799 1.00 96.25 84 ASP A CA 1
ATOM 635 C C . ASP A 1 84 ? 11.341 6.596 -10.353 1.00 96.25 84 ASP A C 1
ATOM 637 O O . ASP A 1 84 ? 11.453 5.399 -10.053 1.00 96.25 84 ASP A O 1
ATOM 641 N N . GLY A 1 85 ? 11.245 7.561 -9.435 1.00 96.19 85 GLY A N 1
ATOM 642 C CA . GLY A 1 85 ? 11.083 7.342 -8.007 1.00 96.19 85 GLY A CA 1
ATOM 643 C C . GLY A 1 85 ? 12.090 6.353 -7.424 1.00 96.19 85 GLY A C 1
ATOM 644 O O . GLY A 1 85 ? 13.285 6.339 -7.734 1.00 96.19 85 GLY A O 1
ATOM 645 N N . THR A 1 86 ? 11.583 5.484 -6.558 1.00 96.94 86 THR A N 1
ATOM 646 C CA . THR A 1 86 ? 12.395 4.476 -5.857 1.00 96.94 86 THR A CA 1
ATOM 647 C C . THR A 1 86 ? 12.796 3.287 -6.737 1.00 96.94 86 THR A C 1
ATOM 649 O O . THR A 1 86 ? 13.571 2.434 -6.301 1.00 96.94 86 THR A O 1
ATOM 652 N N . LEU A 1 87 ? 12.305 3.228 -7.981 1.00 97.12 87 LEU A N 1
ATOM 653 C CA . LEU A 1 87 ? 12.608 2.167 -8.939 1.00 97.12 87 LEU A CA 1
ATOM 654 C C . LEU A 1 87 ? 13.505 2.623 -10.098 1.00 97.12 87 LEU A C 1
ATOM 656 O O . LEU A 1 87 ? 13.857 1.783 -10.920 1.00 97.12 87 LEU A O 1
ATOM 660 N N . HIS A 1 88 ? 13.939 3.888 -10.157 1.00 95.38 88 HIS A N 1
ATOM 661 C CA . HIS A 1 88 ? 14.713 4.426 -11.290 1.00 95.38 88 HIS A CA 1
ATOM 662 C C . HIS A 1 88 ? 15.990 3.621 -11.617 1.00 95.38 88 HIS A C 1
ATOM 664 O O . HIS A 1 88 ? 16.389 3.516 -12.773 1.00 95.38 88 HIS A O 1
ATOM 670 N N . LYS A 1 89 ? 16.622 3.007 -10.605 1.00 95.25 89 LYS A N 1
ATOM 671 C CA . LYS A 1 89 ? 17.803 2.131 -10.750 1.00 95.25 89 LYS A CA 1
ATOM 672 C C . LYS A 1 89 ? 17.483 0.630 -10.798 1.00 95.25 89 LYS A C 1
ATOM 674 O O . LYS A 1 89 ? 18.391 -0.167 -11.006 1.00 95.25 89 LYS A O 1
ATOM 679 N N . ARG A 1 90 ? 16.229 0.221 -10.592 1.00 94.62 90 ARG A N 1
ATOM 680 C CA . ARG A 1 90 ? 15.794 -1.188 -10.553 1.00 94.62 90 ARG A CA 1
ATOM 681 C C . ARG A 1 90 ? 15.073 -1.537 -11.854 1.00 94.62 90 ARG A C 1
ATOM 683 O O . ARG A 1 90 ? 14.425 -0.681 -12.436 1.00 94.62 90 ARG A O 1
ATOM 690 N N . PHE A 1 91 ? 15.149 -2.794 -12.292 1.00 94.31 91 PHE A N 1
ATOM 691 C CA . PHE A 1 91 ? 14.399 -3.302 -13.456 1.00 94.31 91 PHE A CA 1
ATOM 692 C C . PHE A 1 91 ? 14.759 -2.692 -14.829 1.00 94.31 91 PHE A C 1
ATOM 694 O O . PHE A 1 91 ? 13.971 -2.809 -15.764 1.00 94.31 91 PHE A O 1
ATOM 701 N N . ARG A 1 92 ? 15.940 -2.073 -14.980 1.00 90.06 92 ARG A N 1
ATOM 702 C CA . ARG A 1 92 ? 16.391 -1.471 -16.253 1.00 90.06 92 ARG A CA 1
ATOM 703 C C . ARG A 1 92 ? 16.591 -2.498 -17.371 1.00 90.06 92 ARG A C 1
ATOM 705 O O . ARG A 1 92 ? 16.233 -2.226 -18.506 1.00 90.06 92 ARG A O 1
ATOM 712 N N . GLU A 1 93 ? 17.081 -3.684 -17.018 1.00 90.38 93 GLU A N 1
ATOM 713 C CA . GLU A 1 93 ? 17.421 -4.755 -17.968 1.00 90.38 93 GLU A CA 1
ATOM 714 C C . GLU A 1 93 ? 16.246 -5.702 -18.272 1.00 90.38 93 GLU A C 1
ATOM 716 O O . GLU A 1 93 ? 16.422 -6.755 -18.888 1.00 90.38 93 GLU A O 1
ATOM 721 N N . LEU A 1 94 ? 15.028 -5.383 -17.814 1.00 89.69 94 LEU A N 1
ATOM 722 C CA . LEU A 1 94 ? 13.863 -6.186 -18.179 1.00 89.69 94 LEU A CA 1
ATOM 723 C C . LEU A 1 94 ? 13.597 -6.046 -19.679 1.00 89.69 94 LEU A C 1
ATOM 725 O O . LEU A 1 94 ? 13.430 -4.938 -20.182 1.00 89.69 94 LEU A O 1
ATOM 729 N N . ARG A 1 95 ? 13.454 -7.181 -20.381 1.00 88.00 95 ARG A N 1
ATOM 730 C CA . ARG A 1 95 ? 13.076 -7.199 -21.809 1.00 88.00 95 ARG A CA 1
ATOM 731 C C . ARG A 1 95 ? 11.827 -6.347 -22.066 1.00 88.00 95 ARG A C 1
ATOM 733 O O . ARG A 1 95 ? 11.781 -5.566 -23.013 1.00 88.00 95 ARG A O 1
ATOM 740 N N . SER A 1 96 ? 10.842 -6.457 -21.179 1.00 89.06 96 SER A N 1
ATOM 741 C CA . SER A 1 96 ? 9.649 -5.616 -21.144 1.00 89.06 96 SER A CA 1
ATOM 742 C C . SER A 1 96 ? 9.926 -4.319 -20.372 1.00 89.06 96 SER A C 1
ATOM 744 O O . SER A 1 96 ? 9.657 -4.216 -19.169 1.00 89.06 96 SER A O 1
ATOM 746 N N . HIS A 1 97 ? 10.478 -3.324 -21.062 1.00 87.44 97 HIS A N 1
ATOM 747 C CA . HIS A 1 97 ? 10.750 -2.009 -20.485 1.00 87.44 97 HIS A CA 1
ATOM 748 C C . HIS A 1 97 ? 9.468 -1.379 -19.920 1.00 87.44 97 HIS A C 1
ATOM 750 O O . HIS A 1 97 ? 8.398 -1.498 -20.515 1.00 87.44 97 HIS A O 1
ATOM 756 N N . ARG A 1 98 ? 9.577 -0.684 -18.777 1.00 91.31 98 ARG A N 1
ATOM 757 C CA . ARG A 1 98 ? 8.464 0.031 -18.112 1.00 91.31 98 ARG A CA 1
ATOM 758 C C . ARG A 1 98 ? 7.263 -0.845 -17.712 1.00 91.31 98 ARG A C 1
ATOM 760 O O . ARG A 1 98 ? 6.204 -0.312 -17.395 1.00 91.31 98 ARG A O 1
ATOM 767 N N . ALA A 1 99 ? 7.422 -2.169 -17.690 1.00 93.56 99 ALA A N 1
ATOM 768 C CA . ALA A 1 99 ? 6.340 -3.102 -17.367 1.00 93.56 99 ALA A CA 1
ATOM 769 C C . ALA A 1 99 ? 6.008 -3.178 -15.867 1.00 93.56 99 ALA A C 1
ATOM 771 O O . ALA A 1 99 ? 4.935 -3.646 -15.496 1.00 93.56 99 ALA A O 1
ATOM 772 N N . VAL A 1 100 ? 6.918 -2.732 -14.997 1.00 96.12 100 VAL A N 1
ATOM 773 C CA . VAL A 1 100 ? 6.731 -2.782 -13.543 1.00 96.12 100 VAL A CA 1
ATOM 774 C C . VAL A 1 100 ? 6.301 -1.416 -13.031 1.00 96.12 100 VAL A C 1
ATOM 776 O O . VAL A 1 100 ? 7.018 -0.433 -13.214 1.00 96.12 100 VAL A O 1
ATOM 779 N N . ARG A 1 101 ? 5.167 -1.384 -12.329 1.00 97.31 101 ARG A N 1
ATOM 780 C CA . ARG A 1 101 ? 4.741 -0.265 -11.486 1.00 97.31 101 ARG A CA 1
ATOM 781 C C . ARG A 1 101 ? 4.591 -0.757 -10.056 1.00 97.31 101 ARG A C 1
ATOM 783 O O . ARG A 1 101 ? 3.817 -1.680 -9.817 1.00 97.31 101 ARG A O 1
ATOM 790 N N . ALA A 1 102 ? 5.351 -0.194 -9.119 1.00 97.38 102 ALA A N 1
ATOM 791 C CA . ALA A 1 102 ? 5.324 -0.660 -7.735 1.00 97.38 102 ALA A CA 1
ATOM 792 C C . ALA A 1 102 ? 5.711 0.423 -6.724 1.00 97.38 102 ALA A C 1
ATOM 794 O O . ALA A 1 102 ? 6.360 1.420 -7.046 1.00 97.38 102 ALA A O 1
ATOM 795 N N . LYS A 1 103 ? 5.342 0.172 -5.467 1.00 97.12 103 LYS A N 1
ATOM 796 C CA . LYS A 1 103 ? 5.826 0.911 -4.303 1.00 97.12 103 LYS A CA 1
ATOM 797 C C . LYS A 1 103 ? 6.874 0.072 -3.574 1.00 97.12 103 LYS A C 1
ATOM 799 O O . LYS A 1 103 ? 6.680 -1.122 -3.372 1.00 97.12 103 LYS A O 1
ATOM 804 N N . THR A 1 104 ? 7.975 0.696 -3.164 1.00 96.25 104 THR A N 1
ATOM 805 C CA . THR A 1 104 ? 8.995 0.052 -2.324 1.00 96.25 104 THR A CA 1
ATOM 806 C C . THR A 1 104 ? 8.731 0.260 -0.833 1.00 96.25 104 THR A C 1
ATOM 808 O O . THR A 1 104 ? 8.115 1.251 -0.431 1.00 96.25 104 THR A O 1
ATOM 811 N N . GLY A 1 105 ? 9.262 -0.649 -0.023 1.00 92.12 105 GLY A N 1
ATOM 812 C CA . GLY A 1 105 ? 9.507 -0.488 1.406 1.00 92.12 105 GLY A CA 1
ATOM 813 C C . GLY A 1 105 ? 10.824 -1.191 1.725 1.00 92.12 105 GLY A C 1
ATOM 814 O O . GLY A 1 105 ? 11.063 -2.279 1.201 1.00 92.12 105 GLY A O 1
ATOM 815 N N . THR A 1 106 ? 11.682 -0.539 2.499 1.00 88.00 106 THR A N 1
ATOM 816 C CA . THR A 1 106 ? 12.977 -1.070 2.938 1.00 88.00 106 THR A CA 1
ATOM 817 C C . THR A 1 106 ? 13.121 -0.729 4.415 1.00 88.00 106 THR A C 1
ATOM 819 O O .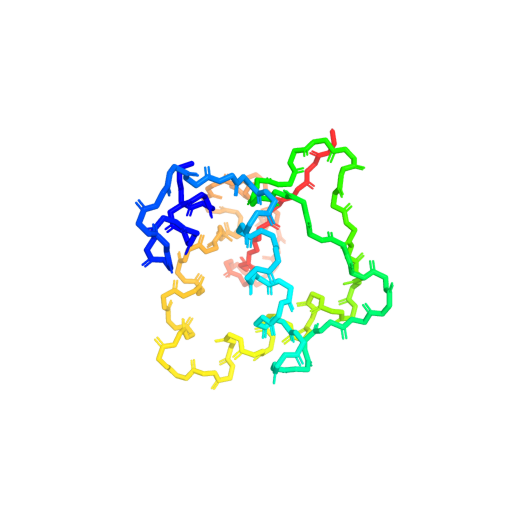 THR A 1 106 ? 12.699 0.362 4.808 1.00 88.00 106 THR A O 1
ATOM 822 N N . GLU A 1 107 ? 13.670 -1.657 5.194 1.00 69.06 107 GLU A N 1
ATOM 823 C CA . GLU A 1 107 ? 14.041 -1.439 6.599 1.00 69.06 107 GLU A CA 1
ATOM 824 C C . GLU A 1 107 ? 15.387 -0.722 6.734 1.00 69.06 107 GLU A C 1
ATOM 826 O O . GLU A 1 107 ? 16.266 -0.948 5.867 1.00 69.06 107 GLU A O 1
#

Secondary structure (DSSP, 8-state):
-HHHHHHHHH-SSPPPHHHHHHHHHHHHHHTT---TT-B-S-SS--STT-B--HHHHHHHHHHHHH-HHHHHHHHHTSEETTTSGGGTTSSTT-SSTT--EE-----